Protein AF-0000000078525823 (afdb_homodimer)

InterPro domains:
  IPR001387 Cro/C1-type, helix-turn-helix domain [PF01381] (35-83)
  IPR001387 Cro/C1-type, helix-turn-helix domain [PS50943] (32-86)
  IPR001387 Cro/C1-type, helix-turn-helix domain [SM00530] (31-86)
  IPR001387 Cro/C1-type, helix-turn-helix domain [cd00093] (35-83)
  IPR010982 Lambda repressor-like, DNA-binding domain superfamily [G3DSA:1.10.260.40] (17-90)
  IPR010982 Lambda repressor-like, DNA-binding domain superfamily [SSF47413] (25-87)

Structure (mmCIF, N/CA/C/O backbone):
data_AF-0000000078525823-model_v1
#
loop_
_entity.id
_entity.type
_entity.pdbx_description
1 polymer 'HTH cro/C1-type domain-containing protein'
#
loop_
_atom_site.group_PDB
_atom_site.id
_atom_site.type_symbol
_atom_site.label_atom_id
_atom_site.label_alt_id
_atom_site.label_comp_id
_atom_site.label_asym_id
_atom_site.label_entity_id
_atom_site.label_seq_id
_atom_site.pdbx_PDB_ins_code
_atom_site.Cartn_x
_atom_site.Cartn_y
_atom_site.Cartn_z
_atom_site.occupancy
_atom_site.B_iso_or_equiv
_atom_site.auth_seq_id
_atom_site.auth_comp_id
_atom_site.auth_asym_id
_atom_site.auth_atom_id
_atom_site.pdbx_PDB_model_num
ATOM 1 N N . MET A 1 1 ? 19.234 -57.312 24.25 1 31.31 1 MET A N 1
ATOM 2 C CA . MET A 1 1 ? 19.375 -56.594 22.984 1 31.31 1 MET A CA 1
ATOM 3 C C . MET A 1 1 ? 18.594 -55.281 23.031 1 31.31 1 MET A C 1
ATOM 5 O O . MET A 1 1 ? 17.375 -55.281 23.094 1 31.31 1 MET A O 1
ATOM 9 N N . GLU A 1 2 ? 19.125 -54.344 23.734 1 37.31 2 GLU A N 1
ATOM 10 C CA . GLU A 1 2 ? 18.594 -53.062 24.188 1 37.31 2 GLU A CA 1
ATOM 11 C C . GLU A 1 2 ? 18.281 -52.156 23 1 37.31 2 GLU A C 1
ATOM 13 O O . GLU A 1 2 ? 19.156 -51.875 22.188 1 37.31 2 GLU A O 1
ATOM 18 N N . LYS A 1 3 ? 17.188 -52.594 22.359 1 41.34 3 LYS A N 1
ATOM 19 C CA . LYS A 1 3 ? 16.703 -51.75 21.281 1 41.34 3 LYS A CA 1
ATOM 20 C C . LYS A 1 3 ? 16.859 -50.25 21.625 1 41.34 3 LYS A C 1
ATOM 22 O O . LYS A 1 3 ? 16.469 -49.812 22.688 1 41.34 3 LYS A O 1
ATOM 27 N N . GLY A 1 4 ? 18.031 -49.781 21.328 1 39.19 4 GLY A N 1
ATOM 28 C CA . GLY A 1 4 ? 18.359 -48.375 21.469 1 39.19 4 GLY A CA 1
ATOM 29 C C . GLY A 1 4 ? 17.266 -47.438 20.984 1 39.19 4 GLY A C 1
ATOM 30 O O . GLY A 1 4 ? 16.547 -47.75 20.031 1 39.19 4 GLY A O 1
ATOM 31 N N . ASN A 1 5 ? 16.516 -46.906 21.938 1 46.38 5 ASN A N 1
ATOM 32 C CA . ASN A 1 5 ? 15.516 -45.844 21.828 1 46.38 5 ASN A CA 1
ATOM 33 C C . ASN A 1 5 ? 15.945 -44.781 20.828 1 46.38 5 ASN A C 1
ATOM 35 O O . ASN A 1 5 ? 16.953 -44.094 21.031 1 46.38 5 ASN A O 1
ATOM 39 N N . ILE A 1 6 ? 16.109 -45.25 19.547 1 41.06 6 ILE A N 1
ATOM 40 C CA . ILE A 1 6 ? 16.359 -44.188 18.578 1 41.06 6 ILE A CA 1
ATOM 41 C C . ILE A 1 6 ? 15.516 -42.969 18.922 1 41.06 6 ILE A C 1
ATOM 43 O O . ILE A 1 6 ? 14.297 -43.062 19.078 1 41.06 6 ILE A O 1
ATOM 47 N N . PRO A 1 7 ? 16.141 -42.031 19.672 1 43.88 7 PRO A N 1
ATOM 48 C CA . PRO A 1 7 ? 15.398 -40.812 19.938 1 43.88 7 PRO A CA 1
ATOM 49 C C . PRO A 1 7 ? 14.578 -40.344 18.734 1 43.88 7 PRO A C 1
ATOM 51 O O . PRO A 1 7 ? 14.984 -40.531 17.594 1 43.88 7 PRO A O 1
ATOM 54 N N . MET A 1 8 ? 13.227 -40.562 18.703 1 39.09 8 MET A N 1
ATOM 55 C CA . MET A 1 8 ? 12.273 -39.938 17.766 1 39.09 8 MET A CA 1
ATOM 56 C C . MET A 1 8 ? 12.758 -38.594 17.297 1 39.09 8 MET A C 1
ATOM 58 O O . MET A 1 8 ? 13.086 -37.719 18.094 1 39.09 8 MET A O 1
ATOM 62 N N . ALA A 1 9 ? 13.664 -38.594 16.328 1 39 9 ALA A N 1
ATOM 63 C CA . ALA A 1 9 ? 13.953 -37.344 15.609 1 39 9 ALA A CA 1
ATOM 64 C C . ALA A 1 9 ? 12.781 -36.375 15.688 1 39 9 ALA A C 1
ATOM 66 O O . ALA A 1 9 ? 11.648 -36.75 15.328 1 39 9 ALA A O 1
ATOM 67 N N . GLN A 1 10 ? 12.711 -35.688 16.719 1 39.31 10 GLN A N 1
ATOM 68 C CA . GLN A 1 10 ? 11.797 -34.562 16.906 1 39.31 10 GLN A CA 1
ATOM 69 C C . GLN A 1 10 ? 11.594 -33.781 15.609 1 39.31 10 GLN A C 1
ATOM 71 O O . GLN A 1 10 ? 12.547 -33.25 15.047 1 39.31 10 GLN A O 1
ATOM 76 N N . LYS A 1 11 ? 10.969 -34.438 14.57 1 38.94 11 LYS A N 1
ATOM 77 C CA . LYS A 1 11 ? 10.391 -33.625 13.523 1 38.94 11 LYS A CA 1
ATOM 78 C C . LYS A 1 11 ? 10.164 -32.188 14.023 1 38.94 11 LYS A C 1
ATOM 80 O O . LYS A 1 11 ? 9.25 -31.938 14.805 1 38.94 11 LYS A O 1
ATOM 85 N N . GLU A 1 12 ? 11.164 -31.578 14.484 1 38.72 12 GLU A N 1
ATOM 86 C CA . GLU A 1 12 ? 11.18 -30.156 14.781 1 38.72 12 GLU A CA 1
ATOM 87 C C . GLU A 1 12 ? 10.211 -29.391 13.875 1 38.72 12 GLU A C 1
ATOM 89 O O . GLU A 1 12 ? 10.211 -29.594 12.656 1 38.72 12 GLU A O 1
ATOM 94 N N . ASN A 1 13 ? 8.992 -29.375 14.281 1 40.03 13 ASN A N 1
ATOM 95 C CA . ASN A 1 13 ? 8.016 -28.391 13.844 1 40.03 13 ASN A CA 1
ATOM 96 C C . ASN A 1 13 ? 8.688 -27.188 13.188 1 40.03 13 ASN A C 1
ATOM 98 O O . ASN A 1 13 ? 9.109 -26.25 13.883 1 40.03 13 ASN A O 1
ATOM 102 N N . MET A 1 14 ? 9.844 -27.484 12.531 1 37.06 14 MET A N 1
ATOM 103 C CA . MET A 1 14 ? 10.227 -26.266 11.828 1 37.06 14 MET A CA 1
ATOM 104 C C . MET A 1 14 ? 9 -25.406 11.523 1 37.06 14 MET A C 1
ATOM 106 O O . MET A 1 14 ? 8.016 -25.891 10.977 1 37.06 14 MET A O 1
ATOM 110 N N . PRO A 1 15 ? 8.758 -24.578 12.406 1 38.38 15 PRO A N 1
ATOM 111 C CA . PRO A 1 15 ? 7.613 -23.766 11.992 1 38.38 15 PRO A CA 1
ATOM 112 C C . PRO A 1 15 ? 7.516 -23.625 10.477 1 38.38 15 PRO A C 1
ATOM 114 O O . PRO A 1 15 ? 8.531 -23.672 9.781 1 38.38 15 PRO A O 1
ATOM 117 N N . ALA A 1 16 ? 6.852 -24.484 9.766 1 40.25 16 ALA A N 1
ATOM 118 C CA . ALA A 1 16 ? 6.59 -23.984 8.414 1 40.25 16 ALA A CA 1
ATOM 119 C C . ALA A 1 16 ? 7.02 -22.5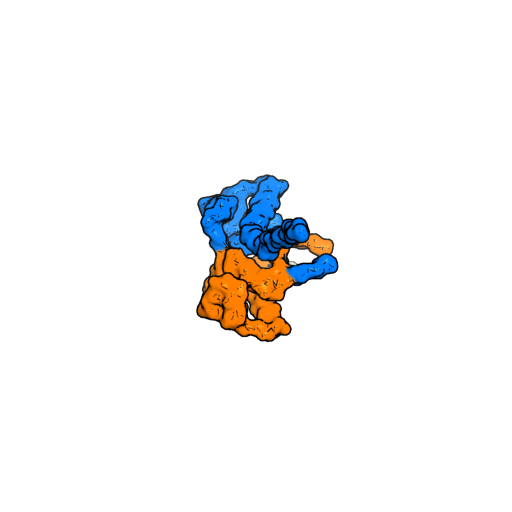31 8.273 1 40.25 16 ALA A C 1
ATOM 121 O O . ALA A 1 16 ? 7.113 -21.812 9.266 1 40.25 16 ALA A O 1
ATOM 122 N N . PRO A 1 17 ? 8.047 -22.219 7.535 1 38.38 17 PRO A N 1
ATOM 123 C CA . PRO A 1 17 ? 8.156 -20.75 7.539 1 38.38 17 PRO A CA 1
ATOM 124 C C . PRO A 1 17 ? 6.883 -20.078 8.039 1 38.38 17 PRO A C 1
ATOM 126 O O . PRO A 1 17 ? 5.809 -20.266 7.465 1 38.38 17 PRO A O 1
ATOM 129 N N . THR A 1 18 ? 6.5 -20.375 9.25 1 38.31 18 THR A N 1
ATOM 130 C CA . THR A 1 18 ? 5.402 -19.578 9.805 1 38.31 18 THR A CA 1
ATOM 131 C C . THR A 1 18 ? 5.238 -18.266 9.031 1 38.31 18 THR A C 1
ATOM 133 O O . THR A 1 18 ? 6.137 -17.422 9.023 1 38.31 18 THR A O 1
ATOM 136 N N . PHE A 1 19 ? 5.152 -18.406 7.883 1 38.31 19 PHE A N 1
ATOM 137 C CA . PHE A 1 19 ? 4.59 -17.156 7.383 1 38.31 19 PHE A CA 1
ATOM 138 C C . PHE A 1 19 ? 3.908 -16.375 8.5 1 38.31 19 PHE A C 1
ATOM 140 O O . PHE A 1 19 ? 2.777 -16.688 8.883 1 38.31 19 PHE A O 1
ATOM 147 N N . VAL A 1 20 ? 4.473 -16.609 9.727 1 40.84 20 VAL A N 1
ATOM 148 C CA . VAL A 1 20 ? 3.98 -15.68 10.742 1 40.84 20 VAL A CA 1
ATOM 149 C C . VAL A 1 20 ? 3.219 -14.539 10.07 1 40.84 20 VAL A C 1
ATOM 151 O O . VAL A 1 20 ? 3.74 -13.883 9.164 1 40.84 20 VAL A O 1
ATOM 154 N N . ALA A 1 21 ? 2.176 -14.875 9.836 1 46.72 21 ALA A N 1
ATOM 155 C CA . ALA A 1 21 ? 1.177 -13.891 9.422 1 46.72 21 ALA A CA 1
ATOM 156 C C . ALA A 1 21 ? 1.593 -12.484 9.836 1 46.72 21 ALA A C 1
ATOM 158 O O . ALA A 1 21 ? 1.238 -12.016 10.922 1 46.72 21 ALA A O 1
ATOM 159 N N . SER A 1 22 ? 2.896 -12.336 9.984 1 52.81 22 SER A N 1
ATOM 160 C CA . SER A 1 22 ? 3.346 -10.984 10.312 1 52.81 22 SER A CA 1
ATOM 161 C C . SER A 1 22 ? 2.604 -9.938 9.492 1 52.81 22 SER A C 1
ATOM 163 O O . SER A 1 22 ? 2.502 -10.055 8.266 1 52.81 22 SER A O 1
ATOM 165 N N . ASP A 1 23 ? 1.428 -9.688 10.062 1 70.5 23 ASP A N 1
ATOM 166 C CA . ASP A 1 23 ? 0.584 -8.648 9.5 1 70.5 23 ASP A CA 1
ATOM 167 C C . ASP A 1 23 ? 1.426 -7.477 8.992 1 70.5 23 ASP A C 1
ATOM 169 O O . ASP A 1 23 ? 1.609 -6.484 9.703 1 70.5 23 ASP A O 1
ATOM 173 N N . LYS A 1 24 ? 2.281 -7.914 8.039 1 80.25 24 LYS A N 1
ATOM 174 C CA . LYS A 1 24 ? 3.154 -6.891 7.469 1 80.25 24 LYS A CA 1
ATOM 175 C C . LYS A 1 24 ? 2.369 -5.633 7.113 1 80.25 24 LYS A C 1
ATOM 177 O O . LYS A 1 24 ? 2.885 -4.52 7.234 1 80.25 24 LYS A O 1
ATOM 182 N N . GLU A 1 25 ? 1.163 -5.957 6.797 1 87.81 25 GLU A N 1
ATOM 183 C CA . GLU A 1 25 ? 0.312 -4.797 6.547 1 87.81 25 GLU A CA 1
ATOM 184 C C . GLU A 1 25 ? 0.166 -3.938 7.801 1 87.81 25 GLU A C 1
ATOM 186 O O . GLU A 1 25 ? 0.172 -2.707 7.719 1 87.81 25 GLU A O 1
ATOM 191 N N . LYS A 1 26 ? 0.104 -4.617 8.875 1 89.88 26 LYS A N 1
ATOM 192 C CA . LYS A 1 26 ? -0.016 -3.9 10.141 1 89.88 26 LYS A CA 1
ATOM 193 C C . LYS A 1 26 ? 1.269 -3.143 10.469 1 89.88 26 LYS A C 1
ATOM 195 O O . LYS A 1 26 ? 1.227 -2.078 11.086 1 89.88 26 LYS A O 1
ATOM 200 N N . GLU A 1 27 ? 2.307 -3.715 10.07 1 92.38 27 GLU A N 1
ATOM 201 C CA . GLU A 1 27 ? 3.596 -3.066 10.281 1 92.38 27 GLU A CA 1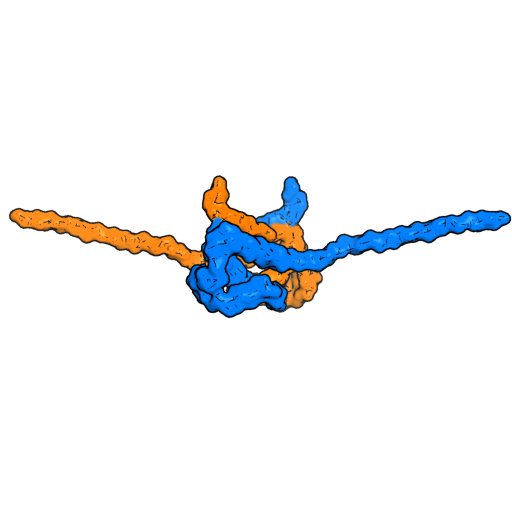
ATOM 202 C C . GLU A 1 27 ? 3.703 -1.774 9.484 1 92.38 27 GLU A C 1
ATOM 204 O O . GLU A 1 27 ? 4.273 -0.789 9.953 1 92.38 27 GLU A O 1
ATOM 209 N N . LEU A 1 28 ? 3.236 -1.827 8.305 1 93.62 28 LEU A N 1
ATOM 210 C CA . LEU A 1 28 ? 3.236 -0.635 7.469 1 93.62 28 LEU A CA 1
ATOM 211 C C . LEU A 1 28 ? 2.41 0.478 8.109 1 93.62 28 LEU A C 1
ATOM 213 O O . LEU A 1 28 ? 2.83 1.638 8.125 1 93.62 28 LEU A O 1
ATOM 217 N N . ILE A 1 29 ? 1.297 0.086 8.617 1 94.31 29 ILE A N 1
ATOM 218 C CA . ILE A 1 29 ? 0.421 1.043 9.289 1 94.31 29 ILE A CA 1
ATOM 219 C C . ILE A 1 29 ? 1.126 1.619 10.508 1 94.31 29 ILE A C 1
ATOM 221 O O . ILE A 1 29 ? 1.088 2.83 10.742 1 94.31 29 ILE A O 1
ATOM 225 N N . ASP A 1 30 ? 1.731 0.775 11.219 1 94.38 30 ASP A N 1
ATOM 226 C CA . ASP A 1 30 ? 2.467 1.205 12.406 1 94.38 30 ASP A CA 1
ATOM 227 C C . ASP A 1 30 ? 3.568 2.197 12.039 1 94.38 30 ASP A C 1
ATOM 229 O O . ASP A 1 30 ? 3.812 3.16 12.773 1 94.38 30 ASP A O 1
ATOM 233 N N . GLU A 1 31 ? 4.219 1.906 11.016 1 94.44 31 GLU A N 1
ATOM 234 C CA . GLU A 1 31 ? 5.281 2.797 10.555 1 94.44 31 GLU A CA 1
ATOM 235 C C . GLU A 1 31 ? 4.742 4.191 10.25 1 94.44 31 GLU A C 1
ATOM 237 O O . GLU A 1 31 ? 5.355 5.195 10.617 1 94.44 31 GLU A O 1
ATOM 242 N N . VAL A 1 32 ? 3.654 4.227 9.641 1 94.88 32 VAL A N 1
ATOM 243 C CA . VAL A 1 32 ? 3.029 5.5 9.289 1 94.88 32 VAL A CA 1
ATOM 244 C C . VAL A 1 32 ? 2.617 6.234 10.562 1 94.88 32 VAL A C 1
ATOM 246 O O . VAL A 1 32 ? 2.793 7.449 10.672 1 94.88 32 VAL A O 1
ATOM 249 N N . VAL A 1 33 ? 2.059 5.453 11.414 1 95 33 VAL A N 1
ATOM 250 C CA . VAL A 1 33 ? 1.658 6.023 12.695 1 95 33 VAL A CA 1
ATOM 251 C C . VAL A 1 33 ? 2.879 6.602 13.406 1 95 33 VAL A C 1
ATOM 253 O O . VAL A 1 33 ? 2.818 7.703 13.961 1 95 33 VAL A O 1
ATOM 256 N N . ASN A 1 34 ? 3.924 5.895 13.406 1 96.19 34 ASN A N 1
ATOM 257 C CA . ASN A 1 34 ? 5.164 6.355 14.031 1 96.19 34 ASN A CA 1
ATOM 258 C C . ASN A 1 34 ? 5.688 7.621 13.359 1 96.19 34 ASN A C 1
ATOM 260 O O . ASN A 1 34 ? 6.121 8.555 14.039 1 96.19 34 ASN A O 1
ATOM 264 N N . LEU A 1 35 ? 5.66 7.613 12.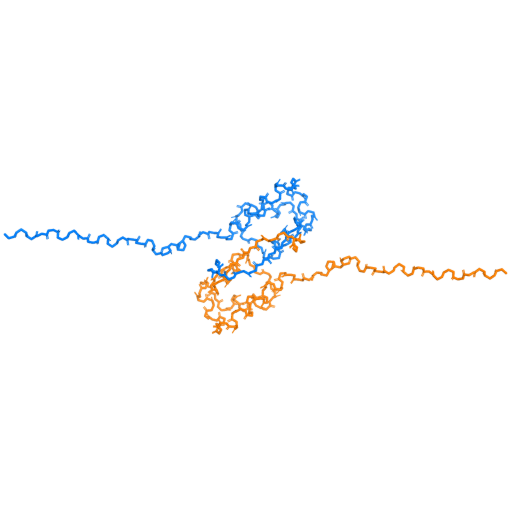109 1 95.38 35 LEU A N 1
ATOM 265 C CA . LEU A 1 35 ? 6.09 8.789 11.352 1 95.38 35 LEU A CA 1
ATOM 266 C C . LEU A 1 35 ? 5.234 10 11.703 1 95.38 35 LEU A C 1
ATOM 268 O O . LEU A 1 35 ? 5.754 11.109 11.859 1 95.38 35 LEU A O 1
ATOM 272 N N . ARG A 1 36 ? 3.932 9.734 11.695 1 95.88 36 ARG A N 1
ATOM 273 C CA . ARG A 1 36 ? 3.012 10.805 12.078 1 95.88 36 ARG A CA 1
ATOM 274 C C . ARG A 1 36 ? 3.373 11.367 13.445 1 95.88 36 ARG A C 1
ATOM 276 O O . ARG A 1 36 ? 3.439 12.586 13.625 1 95.88 36 ARG A O 1
ATOM 283 N N . LYS A 1 37 ? 3.609 10.492 14.438 1 96.19 37 LYS A N 1
ATOM 284 C CA . LYS A 1 37 ? 3.953 10.891 15.805 1 96.19 37 LYS A CA 1
ATOM 285 C C . LYS A 1 37 ? 5.305 11.594 15.844 1 96.19 37 LYS A C 1
ATOM 287 O O . LYS A 1 37 ? 5.477 12.578 16.562 1 96.19 37 LYS A O 1
ATOM 292 N N . GLU A 1 38 ? 6.227 11.109 15.086 1 95.25 38 GLU A N 1
ATOM 293 C CA . GLU A 1 38 ? 7.57 11.672 15.023 1 95.25 38 GLU A CA 1
ATOM 294 C C . GLU A 1 38 ? 7.543 13.102 14.484 1 95.25 38 GLU A C 1
ATOM 296 O O . GLU A 1 38 ? 8.375 13.93 14.867 1 95.25 38 GLU A O 1
ATOM 301 N N . GLN A 1 39 ? 6.656 13.398 13.633 1 94.75 39 GLN A N 1
ATOM 302 C CA . GLN A 1 39 ? 6.52 14.719 13.039 1 94.75 39 GLN A CA 1
ATOM 303 C C . GLN A 1 39 ? 5.582 15.602 13.852 1 94.75 39 GLN A C 1
ATOM 305 O O . GLN A 1 39 ? 5.254 16.719 13.445 1 94.75 39 GLN A O 1
ATOM 310 N N . ASN A 1 40 ? 5.004 15.078 14.906 1 95.69 40 ASN A N 1
ATOM 311 C CA . ASN A 1 40 ? 4.098 15.789 15.805 1 95.69 40 ASN A CA 1
ATOM 312 C C . ASN A 1 40 ? 2.789 16.141 15.102 1 95.69 40 ASN A C 1
ATOM 314 O O . ASN A 1 40 ? 2.262 17.25 15.289 1 95.69 40 ASN A O 1
ATOM 318 N N . ILE A 1 41 ? 2.404 15.25 14.289 1 95.25 41 ILE A N 1
ATOM 319 C CA . ILE A 1 41 ? 1.155 15.43 13.555 1 95.25 41 ILE A CA 1
ATOM 320 C C . ILE A 1 41 ? 0.024 14.695 14.273 1 95.25 41 ILE A C 1
ATOM 322 O O . ILE A 1 41 ? 0.165 13.523 14.633 1 95.25 41 ILE A O 1
ATOM 326 N N . SER A 1 42 ? -1.052 15.422 14.484 1 96.56 42 SER A N 1
ATOM 327 C CA . SER A 1 42 ? -2.213 14.789 15.102 1 96.56 42 SER A CA 1
ATOM 328 C C . SER A 1 42 ? -3.051 14.047 14.07 1 96.56 42 SER A C 1
ATOM 330 O O . SER A 1 42 ? -2.865 14.227 12.859 1 96.56 42 SER A O 1
ATOM 332 N N . GLN A 1 43 ? -3.846 13.164 14.547 1 96.25 43 GLN A N 1
ATOM 333 C CA . GLN A 1 43 ? -4.758 12.469 13.648 1 96.25 43 GLN A CA 1
ATOM 334 C C . GLN A 1 43 ? -5.66 13.445 12.906 1 96.25 43 GLN A C 1
ATOM 336 O O . GLN A 1 43 ? -5.953 13.25 11.727 1 96.25 43 GLN A O 1
ATOM 341 N N . ASN A 1 44 ? -6.047 14.469 13.617 1 96.31 44 ASN A N 1
ATOM 342 C CA . ASN A 1 44 ? -6.883 15.508 13.016 1 96.31 44 ASN A CA 1
ATOM 343 C C . ASN A 1 44 ? -6.148 16.234 11.891 1 96.31 44 ASN A C 1
ATOM 345 O O . ASN A 1 44 ? -6.711 16.453 10.82 1 96.31 44 ASN A O 1
ATOM 349 N N . HIS A 1 45 ? -4.957 16.531 12.234 1 96.62 45 HIS A N 1
ATOM 350 C CA . HIS A 1 45 ? -4.137 17.219 11.242 1 96.62 45 HIS A CA 1
ATOM 351 C C . HIS A 1 45 ? -3.887 16.328 10.031 1 96.62 45 HIS A C 1
ATOM 353 O O . HIS A 1 45 ? -3.975 16.781 8.891 1 96.62 45 HIS A O 1
ATOM 359 N N . LEU A 1 46 ? -3.555 15.172 10.273 1 95.75 46 LEU A N 1
ATOM 360 C CA . LEU A 1 46 ? -3.354 14.219 9.18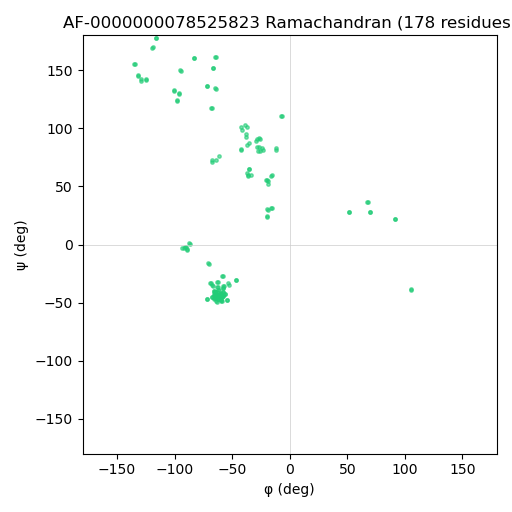8 1 95.75 46 LEU A CA 1
ATOM 361 C C . LEU A 1 46 ? -4.617 14.078 8.344 1 95.75 46 LEU A C 1
ATOM 363 O O . LEU A 1 46 ? -4.547 14.016 7.113 1 95.75 46 LEU A O 1
ATOM 367 N N . ALA A 1 47 ? -5.738 13.977 8.945 1 95.81 47 ALA A N 1
ATOM 368 C CA . ALA A 1 47 ? -7.023 13.867 8.266 1 95.81 47 ALA A CA 1
ATOM 369 C C . ALA A 1 47 ? -7.238 15.047 7.316 1 95.81 47 ALA A C 1
ATOM 371 O O . ALA A 1 47 ? -7.676 14.867 6.18 1 95.81 47 ALA A O 1
ATOM 372 N N . LYS A 1 48 ? -6.895 16.172 7.785 1 94.88 48 LYS A N 1
ATOM 373 C CA . LYS A 1 48 ? -7.023 17.375 6.98 1 94.88 48 LYS A CA 1
ATOM 374 C C . LYS A 1 48 ? -6.09 17.328 5.77 1 94.88 48 LYS A C 1
ATOM 376 O O . LYS A 1 48 ? -6.488 17.703 4.66 1 94.88 48 LYS A O 1
ATOM 381 N N . LEU A 1 49 ? -4.941 16.844 6.062 1 92.06 49 LEU A N 1
ATOM 382 C CA . LEU A 1 49 ? -3.938 16.766 5.004 1 92.06 49 LEU A CA 1
ATOM 383 C C . LEU A 1 49 ? -4.355 15.766 3.928 1 92.06 49 LEU A C 1
ATOM 385 O O . LEU A 1 49 ? -4.039 15.945 2.75 1 92.06 49 LEU A O 1
ATOM 389 N N . THR A 1 50 ? -4.977 14.727 4.336 1 92.44 50 THR A N 1
ATOM 390 C CA . THR A 1 50 ? -5.363 13.664 3.418 1 92.44 50 THR A CA 1
ATOM 391 C C . THR A 1 50 ? -6.773 13.891 2.883 1 92.44 50 THR A C 1
ATOM 393 O O . THR A 1 50 ? -7.254 13.133 2.041 1 92.44 50 THR A O 1
ATOM 396 N N . GLY A 1 51 ? -7.43 14.867 3.303 1 93.12 51 GLY A N 1
ATOM 397 C CA . GLY A 1 51 ? -8.805 15.117 2.898 1 93.12 51 GLY A CA 1
ATOM 398 C C . GLY A 1 51 ? -9.789 14.109 3.453 1 93.12 51 GLY A C 1
ATOM 399 O O . GLY A 1 51 ? -10.742 13.727 2.775 1 93.12 51 GLY A O 1
ATOM 400 N N . ASN A 1 52 ? -9.453 13.555 4.582 1 93.38 52 ASN A N 1
ATOM 401 C CA . ASN A 1 52 ? -10.297 12.578 5.27 1 93.38 52 ASN A CA 1
ATOM 402 C C . ASN A 1 52 ? -10.758 13.102 6.625 1 93.38 52 ASN A C 1
ATOM 404 O O . ASN A 1 52 ? -10.469 14.234 6.996 1 93.38 52 ASN A O 1
ATOM 408 N N . LYS A 1 53 ? -11.555 12.273 7.238 1 95.19 53 LYS A N 1
ATOM 409 C CA . LYS A 1 53 ? -11.992 12.602 8.594 1 95.19 53 LYS A CA 1
ATOM 410 C C . LYS A 1 53 ? -11.094 11.953 9.641 1 95.19 53 LYS A C 1
ATOM 412 O O . LYS A 1 53 ? -10.523 10.891 9.398 1 95.19 53 LYS A O 1
ATOM 417 N N . GLN A 1 54 ? -10.992 12.641 10.75 1 95.38 54 GLN A N 1
ATOM 418 C CA . GLN A 1 54 ? -10.188 12.117 11.852 1 95.38 54 GLN A CA 1
ATOM 419 C C . GLN A 1 54 ? -10.617 10.703 12.227 1 95.38 54 GLN A C 1
ATOM 421 O O . GLN A 1 54 ? -9.773 9.859 12.547 1 95.38 54 GLN A O 1
ATOM 426 N N . GLN A 1 55 ? -11.852 10.5 12.07 1 94.56 55 GLN A N 1
ATOM 427 C CA . GLN A 1 55 ? -12.391 9.188 12.398 1 94.56 55 GLN A CA 1
ATOM 428 C C . GLN A 1 55 ? -11.82 8.109 11.477 1 94.56 55 GLN A C 1
ATOM 430 O O . GLN A 1 55 ? -11.562 6.992 11.914 1 94.56 55 GLN A O 1
ATOM 435 N N . ALA A 1 56 ? -11.719 8.438 10.281 1 93.56 56 ALA A N 1
ATOM 436 C CA . ALA A 1 56 ? -11.172 7.504 9.297 1 93.56 56 ALA A CA 1
ATOM 437 C C . ALA A 1 56 ? -9.719 7.168 9.617 1 93.56 56 ALA A C 1
ATOM 439 O O . ALA A 1 56 ? -9.32 6 9.578 1 93.56 56 ALA A O 1
ATOM 440 N N . ILE A 1 57 ? -8.992 8.203 9.938 1 94.88 57 ILE A N 1
ATOM 441 C CA . ILE A 1 57 ? -7.582 8.039 10.281 1 94.88 57 ILE A CA 1
ATOM 442 C C . ILE A 1 57 ? -7.453 7.195 11.547 1 94.88 57 ILE A C 1
ATOM 444 O O . ILE A 1 57 ? -6.633 6.273 11.602 1 94.88 57 ILE A O 1
ATOM 448 N N . SER A 1 58 ? -8.266 7.48 12.461 1 94.88 58 SER A N 1
ATOM 449 C CA . SER A 1 58 ? -8.25 6.754 13.727 1 94.88 58 SER A CA 1
ATOM 450 C C . SER A 1 58 ? -8.531 5.27 13.508 1 94.88 58 SER A C 1
ATOM 452 O O . SER A 1 58 ? -7.863 4.414 14.094 1 94.88 58 SER A O 1
ATOM 454 N N . ARG A 1 59 ? -9.461 4.996 12.711 1 93 59 ARG A N 1
ATOM 455 C CA . ARG A 1 59 ? -9.82 3.615 12.406 1 93 59 ARG A CA 1
ATOM 456 C C . ARG A 1 59 ? -8.664 2.875 11.758 1 93 59 ARG A C 1
ATOM 458 O O . ARG A 1 59 ? -8.414 1.708 12.062 1 93 59 ARG A O 1
ATOM 465 N N . ILE A 1 60 ? -8.023 3.508 10.969 1 92.56 60 ILE A N 1
ATOM 466 C CA . ILE A 1 60 ? -6.895 2.93 10.25 1 92.56 60 ILE A CA 1
ATOM 467 C C . ILE A 1 60 ? -5.758 2.641 11.227 1 92.56 60 ILE A C 1
ATOM 469 O O . ILE A 1 60 ? -5.164 1.56 11.203 1 92.56 60 ILE A O 1
ATOM 473 N N . GLU A 1 61 ? -5.523 3.586 12.055 1 92.69 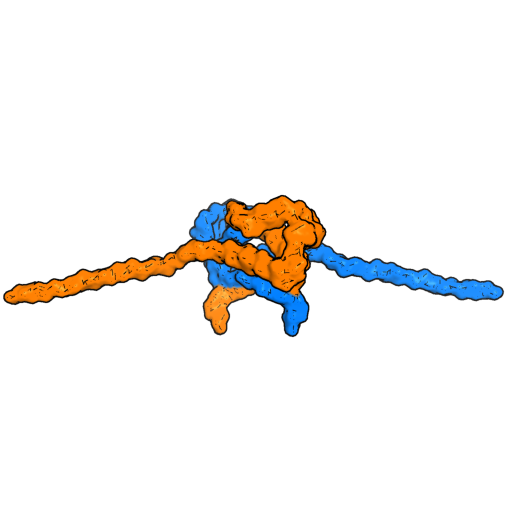61 GLU A N 1
ATOM 474 C CA . GLU A 1 61 ? -4.398 3.479 12.977 1 92.69 61 GLU A CA 1
ATOM 475 C C . GLU A 1 61 ? -4.664 2.422 14.047 1 92.69 61 GLU A C 1
ATOM 477 O O . GLU A 1 61 ? -3.732 1.945 14.703 1 92.69 61 GLU A O 1
ATOM 482 N N . LYS A 1 62 ? -5.918 2.055 14.156 1 90.56 62 LYS A N 1
ATOM 483 C CA . LYS A 1 62 ? -6.285 0.998 15.094 1 90.56 62 LYS A CA 1
ATOM 484 C C . LYS A 1 62 ? -6.152 -0.379 14.453 1 90.56 62 LYS A C 1
ATOM 486 O O . LYS A 1 62 ? -6.281 -1.401 15.133 1 90.56 62 LYS A O 1
ATOM 491 N N . LYS A 1 63 ? -5.785 -0.44 13.328 1 85.25 63 LYS A N 1
ATOM 492 C CA . LYS A 1 63 ? -5.562 -1.678 12.586 1 85.25 63 LYS A CA 1
ATOM 493 C C . LYS A 1 63 ? -6.777 -2.598 12.672 1 85.25 63 LYS A C 1
ATOM 495 O O . LYS A 1 63 ? -6.633 -3.82 12.734 1 85.25 63 LYS A O 1
ATOM 500 N N . GLU A 1 64 ? -7.938 -1.947 12.836 1 80.88 64 GLU A N 1
ATOM 501 C CA . GLU A 1 64 ? -9.18 -2.715 12.883 1 80.88 64 GLU A CA 1
ATOM 502 C C . GLU A 1 64 ? -9.539 -3.268 11.508 1 80.88 64 GLU A C 1
ATOM 504 O O . GLU A 1 64 ? -9.969 -4.414 11.391 1 80.88 64 GLU A O 1
ATOM 509 N N . ASN A 1 65 ? -9.461 -2.477 10.586 1 84.62 65 ASN A N 1
ATOM 510 C CA . ASN A 1 65 ? -9.695 -2.85 9.195 1 84.62 65 ASN A CA 1
ATOM 511 C C . ASN A 1 65 ? -8.562 -2.383 8.289 1 84.62 65 ASN A C 1
ATOM 513 O O . ASN A 1 65 ? -7.93 -1.36 8.555 1 84.62 65 ASN A O 1
ATOM 517 N N . SER A 1 66 ? -8.25 -3.174 7.375 1 90.12 66 SER A N 1
ATOM 518 C CA . SER A 1 66 ? -7.227 -2.76 6.422 1 90.12 66 SER A CA 1
ATOM 519 C C . SER A 1 66 ? -7.723 -1.616 5.543 1 90.12 66 SER A C 1
ATOM 521 O O . SER A 1 66 ? -8.75 -1.738 4.879 1 90.12 66 SER A O 1
ATOM 523 N N . PRO A 1 67 ? -7.039 -0.538 5.68 1 93.44 67 PRO A N 1
ATOM 524 C CA . PRO A 1 67 ? -7.445 0.594 4.844 1 93.44 67 PRO A CA 1
ATOM 525 C C . PRO A 1 67 ? -7.254 0.322 3.352 1 93.44 67 PRO A C 1
ATOM 527 O O . PRO A 1 67 ? -6.578 -0.639 2.977 1 93.44 67 PRO A O 1
ATOM 530 N N . SER A 1 68 ? -7.984 1.174 2.574 1 93.06 68 SER A N 1
ATOM 531 C CA . SER A 1 68 ? -7.73 1.105 1.138 1 93.06 68 SER A CA 1
ATOM 532 C C . SER A 1 68 ? -6.324 1.588 0.798 1 93.06 68 SER A C 1
ATOM 534 O O . SER A 1 68 ? -5.738 2.381 1.539 1 93.06 68 SER A O 1
ATOM 536 N N . LEU A 1 69 ? -5.816 1.092 -0.239 1 94.12 69 LEU A N 1
ATOM 537 C CA . LEU A 1 69 ? -4.504 1.532 -0.704 1 94.12 69 LEU A CA 1
ATOM 538 C C . LEU A 1 69 ? -4.492 3.037 -0.954 1 94.12 69 LEU A C 1
ATOM 540 O O . LEU A 1 69 ? -3.512 3.715 -0.643 1 94.12 69 LEU A O 1
ATOM 544 N N . LYS A 1 70 ? -5.551 3.549 -1.409 1 92.81 70 LYS A N 1
ATOM 545 C CA . LYS A 1 70 ? -5.684 4.977 -1.684 1 92.81 70 LYS A CA 1
ATOM 546 C C . LYS A 1 70 ? -5.566 5.797 -0.402 1 92.81 70 LYS A C 1
ATOM 548 O O . LYS A 1 70 ? -4.801 6.758 -0.342 1 92.81 70 LYS A O 1
ATOM 553 N N . LEU A 1 71 ? -6.266 5.387 0.512 1 92.19 71 LEU A N 1
ATOM 554 C CA . LEU A 1 71 ? -6.262 6.09 1.791 1 92.19 71 LEU A CA 1
ATOM 555 C C . LEU A 1 71 ? -4.895 5.98 2.465 1 92.19 71 LEU A C 1
ATOM 557 O O . LEU A 1 71 ? -4.359 6.977 2.955 1 92.19 71 LEU A O 1
ATOM 561 N N . PHE A 1 72 ? -4.418 4.82 2.457 1 93.44 72 PHE A N 1
ATOM 562 C CA . PHE A 1 72 ? -3.113 4.586 3.062 1 93.44 72 PHE A CA 1
ATOM 563 C C . PHE A 1 72 ? -2.039 5.418 2.373 1 93.44 72 PHE A C 1
ATOM 565 O O . PHE A 1 72 ? -1.23 6.07 3.037 1 93.44 72 PHE A O 1
ATOM 572 N N . TYR A 1 73 ? -2.039 5.363 1.11 1 93.69 73 TYR A N 1
ATOM 573 C CA . TYR A 1 73 ? -1.062 6.141 0.354 1 93.69 73 TYR A CA 1
ATOM 574 C C . TYR A 1 73 ? -1.186 7.625 0.669 1 93.69 73 TYR A C 1
ATOM 576 O O . TYR A 1 73 ? -0.177 8.328 0.795 1 93.69 73 TYR A O 1
ATOM 584 N N . SER A 1 74 ? -2.369 8.07 0.728 1 93.38 74 SER A N 1
ATOM 585 C CA . SER A 1 74 ? -2.6 9.477 1.045 1 93.38 74 SER A CA 1
ATOM 586 C C . SER A 1 74 ? -1.987 9.844 2.393 1 93.38 74 SER A C 1
ATOM 588 O O . SER A 1 74 ? -1.41 10.922 2.543 1 93.38 74 SER A O 1
ATOM 590 N N . MET A 1 75 ? -2.133 8.977 3.326 1 94.5 75 MET A N 1
ATOM 591 C CA . MET A 1 75 ? -1.561 9.195 4.652 1 94.5 75 MET A CA 1
ATOM 592 C C . MET A 1 75 ? -0.039 9.281 4.578 1 94.5 75 MET A C 1
ATOM 594 O O . MET A 1 75 ? 0.564 10.188 5.156 1 94.5 75 MET A O 1
ATOM 598 N N . VAL A 1 76 ? 0.521 8.375 3.885 1 95.19 76 VAL A N 1
ATOM 599 C CA . VAL A 1 76 ? 1.972 8.312 3.742 1 95.19 76 VAL A CA 1
ATOM 600 C C . VAL A 1 76 ? 2.48 9.57 3.049 1 95.19 76 VAL A C 1
ATOM 602 O O . VAL A 1 76 ? 3.449 10.188 3.5 1 95.19 76 VAL A O 1
ATOM 605 N N . ASN A 1 77 ? 1.785 9.891 2.029 1 93.75 77 ASN A N 1
ATOM 606 C CA . ASN A 1 77 ? 2.16 11.07 1.252 1 93.75 77 ASN A CA 1
ATOM 607 C C . ASN A 1 77 ? 2.037 12.352 2.076 1 93.75 77 ASN A C 1
ATOM 609 O O . ASN A 1 77 ? 2.885 13.242 1.979 1 93.75 77 ASN A O 1
ATOM 613 N N . ALA A 1 78 ? 0.987 12.406 2.781 1 93.56 78 ALA A N 1
ATOM 614 C CA . ALA A 1 78 ? 0.735 13.578 3.617 1 93.56 78 ALA A CA 1
ATOM 615 C C . ALA A 1 78 ? 1.867 13.789 4.621 1 93.56 78 ALA A C 1
ATOM 617 O O . ALA A 1 78 ? 2.131 14.922 5.035 1 93.56 78 ALA A O 1
ATOM 618 N N . LEU A 1 79 ? 2.518 12.75 4.98 1 95 79 LEU A N 1
ATOM 619 C CA . LEU A 1 79 ? 3.6 12.812 5.961 1 95 79 LEU A CA 1
ATOM 620 C C . LEU A 1 79 ? 4.934 13.086 5.273 1 95 79 LEU A C 1
ATOM 622 O O . LEU A 1 79 ? 5.973 13.164 5.938 1 95 79 LEU A O 1
ATOM 626 N N . GLY A 1 80 ? 4.965 13.133 3.959 1 94.06 80 GLY A N 1
ATOM 627 C CA . GLY A 1 80 ? 6.176 13.422 3.209 1 94.06 80 GLY A CA 1
ATOM 628 C C . GLY A 1 80 ? 6.949 12.172 2.822 1 94.06 80 GLY A C 1
ATOM 629 O O . GLY A 1 80 ? 8.164 12.227 2.617 1 94.06 80 GLY A O 1
ATOM 630 N N . TYR A 1 81 ? 6.293 11.117 2.797 1 95.06 81 TYR A N 1
ATOM 631 C CA . TYR A 1 81 ? 6.91 9.844 2.432 1 95.06 81 TYR A CA 1
ATOM 632 C C . TYR A 1 81 ? 6.25 9.25 1.193 1 95.06 81 TYR A C 1
ATOM 634 O O . TYR A 1 81 ? 5.242 9.773 0.709 1 95.06 81 TYR A O 1
ATOM 642 N N . ASP A 1 82 ? 6.918 8.203 0.704 1 94.44 82 ASP A N 1
ATOM 643 C CA . ASP A 1 82 ? 6.434 7.504 -0.482 1 94.44 82 ASP A CA 1
ATOM 644 C C . ASP A 1 82 ? 6.492 5.992 -0.287 1 94.44 82 ASP A C 1
ATOM 646 O O . ASP A 1 82 ? 7.184 5.5 0.61 1 94.44 82 ASP A O 1
ATOM 650 N N . ILE A 1 83 ? 5.656 5.316 -1.028 1 94.62 83 ILE A N 1
ATOM 651 C CA . ILE A 1 83 ? 5.621 3.859 -0.978 1 94.62 83 ILE A CA 1
ATOM 652 C C . ILE A 1 83 ? 6.371 3.283 -2.176 1 94.62 83 ILE A C 1
ATOM 654 O O . ILE A 1 83 ? 6.141 3.691 -3.316 1 94.62 83 ILE A O 1
ATOM 658 N N . LYS A 1 84 ? 7.238 2.316 -1.88 1 94.25 84 LYS A N 1
ATOM 659 C CA . LYS A 1 84 ? 8 1.668 -2.941 1 94.25 84 LYS A CA 1
ATOM 660 C C . LYS A 1 84 ? 7.941 0.149 -2.812 1 94.25 84 LYS A C 1
ATOM 662 O O . LYS A 1 84 ? 7.848 -0.383 -1.704 1 94.25 84 LYS A O 1
ATOM 667 N N . ILE A 1 85 ? 7.949 -0.424 -3.982 1 94.94 85 ILE A N 1
ATOM 668 C CA . ILE A 1 85 ? 7.98 -1.882 -4.035 1 94.94 85 ILE A CA 1
ATOM 669 C C . ILE A 1 85 ? 9.414 -2.359 -4.258 1 94.94 85 ILE A C 1
ATOM 671 O O . ILE A 1 85 ? 10.07 -1.949 -5.219 1 94.94 85 ILE A O 1
ATOM 675 N N . VAL A 1 86 ? 9.844 -3.23 -3.283 1 93.75 86 VAL A N 1
ATOM 676 C CA . VAL A 1 86 ? 11.227 -3.695 -3.355 1 93.75 86 VAL A CA 1
ATOM 677 C C . VAL A 1 86 ? 11.258 -5.223 -3.375 1 93.75 86 VAL A C 1
ATOM 679 O O . VAL A 1 86 ? 10.406 -5.875 -2.762 1 93.75 86 VAL A O 1
ATOM 682 N N . LYS A 1 87 ? 12.188 -5.773 -4.172 1 92.25 87 LYS A N 1
ATOM 683 C CA . LYS A 1 87 ? 12.312 -7.227 -4.254 1 92.25 87 LYS A CA 1
ATOM 684 C C . LYS A 1 87 ? 12.742 -7.816 -2.912 1 92.25 87 LYS A C 1
ATOM 686 O O . LYS A 1 87 ? 13.633 -7.277 -2.246 1 92.25 87 LYS A O 1
ATOM 691 N N . GLN A 1 88 ? 12.023 -8.883 -2.613 1 86.31 88 GLN A N 1
ATOM 692 C CA . GLN A 1 88 ? 12.398 -9.586 -1.388 1 86.31 88 GLN A CA 1
ATOM 693 C C . GLN A 1 88 ? 13.711 -10.328 -1.562 1 86.31 88 GLN A C 1
ATOM 695 O O . GLN A 1 88 ? 13.961 -10.93 -2.613 1 86.31 88 GLN A O 1
ATOM 700 N N . GLY A 1 89 ? 14.531 -10.258 -0.634 1 75.38 89 GLY A N 1
ATOM 701 C CA . GLY A 1 89 ? 15.773 -11.008 -0.719 1 75.38 89 GLY A CA 1
ATOM 702 C C . GLY A 1 89 ? 16.969 -10.133 -1.037 1 75.38 89 GLY A C 1
ATOM 703 O O . GLY A 1 89 ? 18.109 -10.578 -0.948 1 75.38 89 GLY A O 1
ATOM 704 N N . THR A 1 90 ? 16.75 -9.094 -1.983 1 54.81 90 THR A N 1
ATOM 705 C CA . THR A 1 90 ? 18 -8.422 -2.314 1 54.81 90 THR A CA 1
ATOM 706 C C . THR A 1 90 ? 18.531 -7.652 -1.112 1 54.81 90 THR A C 1
ATOM 708 O O . THR A 1 90 ? 17.906 -6.691 -0.659 1 54.81 90 THR A O 1
ATOM 711 N N . LEU A 1 91 ? 18.984 -8.25 -0.165 1 41.94 91 LEU A N 1
ATOM 712 C CA . LEU A 1 91 ? 20.047 -7.605 0.6 1 41.94 91 LEU A CA 1
ATOM 713 C C . LEU A 1 91 ? 21.141 -7.066 -0.325 1 41.94 91 LEU A C 1
ATOM 715 O O . LEU A 1 91 ? 21.438 -7.672 -1.359 1 41.94 91 LEU A O 1
ATOM 719 N N . MET B 1 1 ? 3.447 59.5 -24.547 1 31.33 1 MET B N 1
ATOM 720 C CA . MET B 1 1 ? 3.855 58.812 -23.312 1 31.33 1 MET B CA 1
ATOM 721 C C . MET B 1 1 ? 3.271 57.406 -23.25 1 31.33 1 MET B C 1
ATOM 723 O O . MET B 1 1 ? 2.074 57.219 -23.016 1 31.33 1 MET B O 1
ATOM 727 N N . GLU B 1 2 ? 3.652 56.594 -24.156 1 37.69 2 GLU B N 1
ATOM 728 C CA . GLU B 1 2 ? 3.152 55.281 -24.531 1 37.69 2 GLU B CA 1
ATOM 729 C C . GLU B 1 2 ? 3.283 54.281 -23.375 1 37.69 2 GLU B C 1
ATOM 731 O O . GLU B 1 2 ? 4.375 54.094 -22.844 1 37.69 2 GLU B O 1
ATOM 736 N N . LYS B 1 3 ? 2.316 54.531 -22.469 1 40.91 3 LYS B N 1
ATOM 737 C CA . LYS B 1 3 ? 2.219 53.562 -21.375 1 40.91 3 LYS B CA 1
ATOM 738 C C . LYS B 1 3 ? 2.541 52.156 -21.859 1 40.91 3 LYS B C 1
ATOM 740 O O . LYS B 1 3 ? 1.983 51.688 -22.844 1 40.91 3 LYS B O 1
ATOM 745 N N . GLY B 1 4 ? 3.812 51.875 -21.812 1 39.06 4 GLY B N 1
ATOM 746 C CA . GLY B 1 4 ? 4.34 50.531 -22.109 1 39.06 4 GLY B CA 1
ATOM 747 C C . GLY B 1 4 ? 3.502 49.406 -21.516 1 39.06 4 GLY B C 1
ATOM 748 O O . GLY B 1 4 ? 2.965 49.562 -20.406 1 39.06 4 GLY B O 1
ATOM 749 N N . ASN B 1 5 ? 2.668 48.844 -22.359 1 46.81 5 ASN B N 1
ATOM 750 C CA . ASN B 1 5 ? 1.904 47.594 -22.141 1 46.81 5 ASN B CA 1
ATOM 751 C C . ASN B 1 5 ? 2.68 46.594 -21.297 1 46.81 5 ASN B C 1
ATOM 753 O O . ASN B 1 5 ? 3.738 46.125 -21.703 1 46.81 5 ASN B O 1
ATOM 757 N N . ILE B 1 6 ? 3.004 47.094 -20.031 1 41.75 6 ILE B N 1
ATOM 758 C CA . ILE B 1 6 ? 3.592 46.062 -19.172 1 41.75 6 ILE B CA 1
ATOM 759 C C . ILE B 1 6 ? 2.9 44.719 -19.406 1 41.75 6 ILE B C 1
ATOM 761 O O . ILE B 1 6 ? 1.674 44.625 -19.328 1 41.75 6 ILE B O 1
ATOM 765 N N . PRO B 1 7 ? 3.5 43.9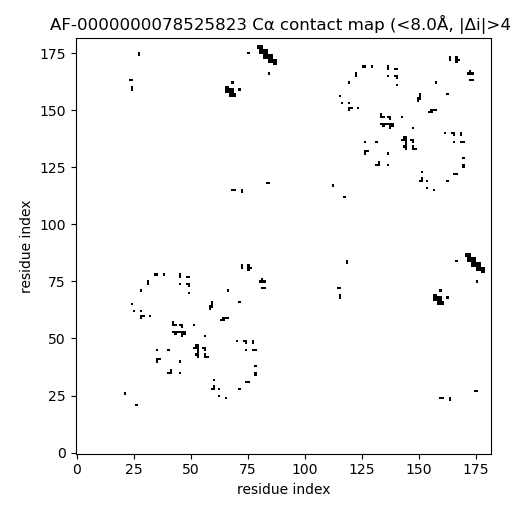38 -20.344 1 44.16 7 PRO B N 1
ATOM 766 C CA . PRO B 1 7 ? 2.93 42.625 -20.531 1 44.16 7 PRO B CA 1
ATOM 767 C C . PRO B 1 7 ? 2.447 42 -19.219 1 44.16 7 PRO B C 1
ATOM 769 O O . PRO B 1 7 ? 3.021 42.25 -18.156 1 44.16 7 PRO B O 1
ATOM 772 N N . MET B 1 8 ? 1.114 42.031 -18.922 1 39.75 8 MET B N 1
ATOM 773 C CA . MET B 1 8 ? 0.478 41.25 -17.844 1 39.75 8 MET B CA 1
ATOM 774 C C . MET B 1 8 ? 1.274 40 -17.531 1 39.75 8 MET B C 1
ATOM 776 O O . MET B 1 8 ? 1.585 39.219 -18.438 1 39.75 8 MET B O 1
ATOM 780 N N . ALA B 1 9 ? 2.332 40.125 -16.75 1 39.09 9 ALA B N 1
ATOM 781 C CA . ALA B 1 9 ? 2.969 38.969 -16.156 1 39.09 9 ALA B CA 1
ATOM 782 C C . ALA B 1 9 ? 1.987 37.781 -16.062 1 39.09 9 ALA B C 1
ATOM 784 O O . ALA B 1 9 ? 0.909 37.938 -15.477 1 39.09 9 ALA B O 1
ATOM 785 N N . GLN B 1 10 ? 1.83 37.094 -17.109 1 40.28 10 GLN B N 1
ATOM 786 C CA . GLN B 1 10 ? 1.115 35.844 -17.172 1 40.28 10 GLN B CA 1
ATOM 787 C C . GLN B 1 10 ? 1.315 35.031 -15.891 1 40.28 10 GLN B C 1
ATOM 789 O O . GLN B 1 10 ? 2.443 34.656 -15.547 1 40.28 10 GLN B O 1
ATOM 794 N N . LYS B 1 11 ? 0.81 35.562 -14.727 1 38.97 11 LYS B N 1
ATOM 795 C CA . LYS B 1 11 ? 0.629 34.625 -13.625 1 38.97 11 LYS B CA 1
ATOM 796 C C . LYS B 1 11 ? 0.566 33.188 -14.125 1 38.97 11 LYS B C 1
ATOM 798 O O . LYS B 1 11 ? -0.431 32.781 -14.719 1 38.97 11 LYS B O 1
ATOM 803 N N . GLU B 1 12 ? 1.539 32.781 -14.82 1 38.81 12 GLU B N 1
ATOM 804 C CA . GLU B 1 12 ? 1.758 31.375 -15.172 1 38.81 12 GLU B CA 1
ATOM 805 C C . GLU B 1 12 ? 1.13 30.438 -14.133 1 38.81 12 GLU B C 1
ATOM 807 O O . GLU B 1 12 ? 1.307 30.641 -12.93 1 38.81 12 GLU B O 1
ATOM 812 N N . ASN B 1 13 ? -0.119 30.219 -14.312 1 40.03 13 ASN B N 1
ATOM 813 C CA . ASN B 1 13 ? -0.792 29.047 -13.734 1 40.03 13 ASN B CA 1
ATOM 814 C C . ASN B 1 13 ? 0.209 28 -13.273 1 40.03 13 ASN B C 1
ATOM 816 O O . ASN B 1 13 ? 0.649 27.156 -14.062 1 40.03 13 ASN B O 1
ATOM 820 N N . MET B 1 14 ? 1.406 28.5 -12.836 1 37.31 14 MET B N 1
ATOM 821 C CA . MET B 1 14 ? 2.143 27.375 -12.266 1 37.31 14 MET B CA 1
ATOM 822 C C . MET B 1 14 ? 1.188 26.297 -11.773 1 37.31 14 MET B C 1
ATOM 824 O O . MET B 1 14 ? 0.246 26.578 -11.031 1 37.31 14 MET B O 1
ATOM 828 N N . PRO B 1 15 ? 0.925 25.438 -12.625 1 38.72 15 PRO B N 1
ATOM 829 C CA . PRO B 1 15 ? 0.06 24.422 -12.023 1 38.72 15 PRO B CA 1
ATOM 830 C C . PRO B 1 15 ? 0.285 24.281 -10.523 1 38.72 15 PRO B C 1
ATOM 832 O O . PRO B 1 15 ? 1.386 24.531 -10.031 1 38.72 15 PRO B O 1
ATOM 835 N N . ALA B 1 16 ? -0.412 25 -9.688 1 40.38 16 ALA B N 1
ATOM 836 C CA . ALA B 1 16 ? -0.293 24.469 -8.328 1 40.38 16 ALA B CA 1
ATOM 837 C C . ALA B 1 16 ? 0.446 23.141 -8.312 1 40.38 16 ALA B C 1
ATOM 839 O O . ALA B 1 16 ? 0.478 22.438 -9.32 1 40.38 16 ALA B O 1
ATOM 840 N N . PRO B 1 17 ? 1.647 23.047 -7.801 1 38.25 17 PRO B N 1
ATOM 841 C CA . PRO B 1 17 ? 2.051 21.641 -7.867 1 38.25 17 PRO B CA 1
ATOM 842 C C . PRO B 1 17 ? 0.871 20.703 -8.109 1 38.25 17 PRO B C 1
ATOM 844 O O . PRO B 1 17 ? -0.074 20.672 -7.312 1 38.25 17 PRO B O 1
ATOM 847 N N . THR B 1 18 ? 0.181 20.906 -9.195 1 38.56 18 THR B N 1
ATOM 848 C CA . THR B 1 18 ? -0.822 19.906 -9.539 1 38.56 18 THR B CA 1
ATOM 849 C C . THR B 1 18 ? -0.553 18.609 -8.805 1 38.56 18 THR B C 1
ATOM 851 O O . THR B 1 18 ? 0.492 17.984 -8.992 1 38.56 18 THR B O 1
ATOM 854 N N . PHE B 1 19 ? -0.462 18.719 -7.645 1 38.44 19 PHE B N 1
ATOM 855 C CA . PHE B 1 19 ? -0.632 17.375 -7.102 1 38.44 19 PHE B CA 1
ATOM 856 C C . PHE B 1 19 ? -1.313 16.469 -8.109 1 38.44 19 PHE B C 1
ATOM 858 O O . PHE B 1 19 ? -2.533 16.516 -8.281 1 38.44 19 PHE B O 1
ATOM 865 N N . VAL B 1 20 ? -1.031 16.812 -9.406 1 40.91 20 VAL B N 1
ATOM 866 C CA . VAL B 1 20 ? -1.481 15.805 -10.359 1 40.91 20 VAL B CA 1
ATOM 867 C C . VAL B 1 20 ? -1.867 14.523 -9.617 1 40.91 20 VAL B C 1
ATOM 869 O O . VAL B 1 20 ? -1.086 14 -8.82 1 40.91 20 VAL B O 1
ATOM 872 N N . ALA B 1 21 ? -2.912 14.625 -9.227 1 46.47 21 ALA B N 1
ATOM 873 C CA . ALA B 1 21 ? -3.594 13.438 -8.711 1 46.47 21 ALA B CA 1
ATOM 874 C C . ALA B 1 21 ? -2.939 12.164 -9.227 1 46.47 21 ALA B C 1
ATOM 876 O O . ALA B 1 21 ? -3.344 11.625 -10.258 1 46.47 21 ALA B O 1
ATOM 877 N N . SER B 1 22 ? -1.678 12.312 -9.594 1 52.69 22 SER B N 1
ATOM 878 C CA . SER B 1 22 ? -0.978 11.109 -10.047 1 52.69 22 SER B CA 1
ATOM 879 C C . SER B 1 22 ? -1.301 9.914 -9.156 1 52.69 22 SER B C 1
ATOM 881 O O . SER B 1 22 ? -1.211 10.008 -7.93 1 52.69 22 SER B O 1
ATOM 883 N N . ASP B 1 23 ? -2.465 9.406 -9.531 1 70.31 23 ASP B N 1
ATOM 884 C CA . ASP B 1 23 ? -2.945 8.195 -8.867 1 70.31 23 ASP B CA 1
ATOM 885 C C . ASP B 1 23 ? -1.79 7.254 -8.539 1 70.31 23 ASP B C 1
ATOM 887 O O . ASP B 1 23 ? -1.512 6.316 -9.289 1 70.31 23 ASP B O 1
ATOM 891 N N . LYS B 1 24 ? -0.893 7.891 -7.738 1 79.94 24 LYS B N 1
ATOM 892 C CA . LYS B 1 24 ? 0.272 7.102 -7.352 1 79.94 24 LYS B CA 1
ATOM 893 C C . LYS B 1 24 ? -0.139 5.703 -6.891 1 79.94 24 LYS B C 1
ATOM 895 O O . LYS B 1 24 ? 0.588 4.734 -7.117 1 79.94 24 LYS B O 1
ATOM 900 N N . GLU B 1 25 ? -1.315 5.766 -6.367 1 87.75 25 GLU B N 1
ATOM 901 C CA . GLU B 1 25 ? -1.827 4.449 -5.996 1 87.75 25 GLU B CA 1
ATOM 902 C C . GLU B 1 25 ? -1.99 3.555 -7.223 1 87.75 25 GLU B C 1
ATOM 904 O O . GLU B 1 25 ? -1.694 2.359 -7.172 1 87.75 25 GLU B O 1
ATOM 909 N N . LYS B 1 26 ? -2.389 4.176 -8.281 1 89.94 26 LYS B N 1
ATOM 910 C CA . LYS B 1 26 ? -2.557 3.428 -9.516 1 89.94 26 LYS B CA 1
ATOM 911 C C . LYS B 1 26 ? -1.211 2.967 -10.07 1 89.94 26 LYS B C 1
ATOM 913 O O . LYS B 1 26 ? -1.117 1.904 -10.688 1 89.94 26 LYS B O 1
ATOM 918 N N . GLU B 1 27 ? -0.278 3.771 -9.844 1 92.31 27 GLU B N 1
ATOM 919 C CA . GLU B 1 27 ? 1.069 3.424 -10.281 1 92.31 27 GLU B CA 1
ATOM 920 C C . GLU B 1 27 ? 1.597 2.201 -9.539 1 92.31 27 GLU B C 1
ATOM 922 O O . GLU B 1 27 ? 2.285 1.36 -10.117 1 92.31 27 GLU B O 1
ATOM 927 N N . LEU B 1 28 ? 1.335 2.166 -8.305 1 93.62 28 LEU B N 1
ATOM 928 C CA . LEU B 1 28 ? 1.742 1.02 -7.5 1 93.62 28 LEU B CA 1
ATOM 929 C C . LEU B 1 28 ? 1.089 -0.26 -8.008 1 93.62 28 LEU B C 1
ATOM 931 O O . LEU B 1 28 ? 1.747 -1.298 -8.117 1 93.62 28 LEU B O 1
ATOM 935 N N . ILE B 1 29 ? -0.158 -0.13 -8.32 1 94.25 29 ILE B N 1
ATOM 936 C CA . ILE B 1 29 ? -0.898 -1.271 -8.844 1 94.25 29 ILE B CA 1
ATOM 937 C C . ILE B 1 29 ? -0.3 -1.699 -10.18 1 94.25 29 ILE B C 1
ATOM 939 O O . ILE B 1 29 ? -0.108 -2.893 -10.43 1 94.25 29 ILE B O 1
ATOM 943 N N . ASP B 1 30 ? -0.029 -0.75 -10.969 1 94.31 30 ASP B N 1
ATOM 944 C CA . ASP B 1 30 ? 0.575 -1.028 -12.266 1 94.31 30 ASP B CA 1
ATOM 945 C C . ASP B 1 30 ? 1.914 -1.745 -12.109 1 94.31 30 ASP B C 1
ATOM 947 O O . ASP B 1 30 ? 2.24 -2.641 -12.891 1 94.31 30 ASP B O 1
ATOM 951 N N . GLU B 1 31 ? 2.65 -1.293 -11.195 1 94.38 31 GLU B N 1
ATOM 952 C CA . GLU B 1 31 ? 3.945 -1.915 -10.945 1 94.38 31 GLU B CA 1
ATOM 953 C C . GLU B 1 31 ? 3.787 -3.389 -10.578 1 94.38 31 GLU B C 1
ATOM 955 O O . GLU B 1 31 ? 4.539 -4.238 -11.07 1 94.38 31 GLU B O 1
ATOM 960 N N . VAL B 1 32 ? 2.854 -3.66 -9.797 1 94.88 32 VAL B N 1
ATOM 961 C CA . VAL B 1 32 ? 2.596 -5.031 -9.375 1 94.88 32 VAL B CA 1
ATOM 962 C C . VAL B 1 32 ? 2.15 -5.863 -10.578 1 94.88 32 VAL B C 1
ATOM 964 O O . VAL B 1 32 ? 2.57 -7.012 -10.734 1 94.88 32 VAL B O 1
ATOM 967 N N . VAL B 1 33 ? 1.296 -5.246 -11.305 1 95.06 33 VAL B N 1
ATOM 968 C CA . VAL B 1 33 ? 0.821 -5.914 -12.516 1 95.06 33 VAL B CA 1
ATOM 969 C C . VAL B 1 33 ? 2 -6.223 -13.43 1 95.06 33 VAL B C 1
ATOM 971 O O . VAL B 1 33 ? 2.096 -7.32 -13.984 1 95.06 33 VAL B O 1
ATOM 974 N N . ASN B 1 34 ? 2.844 -5.293 -13.594 1 96.19 34 ASN B N 1
ATOM 975 C CA . ASN B 1 34 ? 4.031 -5.48 -14.422 1 96.19 34 ASN B CA 1
ATOM 976 C C . ASN B 1 34 ? 4.93 -6.586 -13.875 1 96.19 34 ASN B C 1
ATOM 978 O O . ASN B 1 34 ? 5.438 -7.41 -14.641 1 96.19 34 ASN B O 1
ATOM 982 N N . LEU B 1 35 ? 5.121 -6.562 -12.633 1 95.44 35 LEU B N 1
ATOM 983 C CA . LEU B 1 35 ? 5.922 -7.598 -11.984 1 95.44 35 LEU B CA 1
ATOM 984 C C . LEU B 1 35 ? 5.312 -8.977 -12.203 1 95.44 35 LEU B C 1
ATOM 986 O O . LEU B 1 35 ? 6.031 -9.945 -12.469 1 95.44 35 LEU B O 1
ATOM 990 N N . ARG B 1 36 ? 3.998 -9.008 -11.977 1 95.88 36 ARG B N 1
ATOM 991 C CA . ARG B 1 36 ? 3.289 -10.258 -12.219 1 95.88 36 ARG B CA 1
ATOM 992 C C . ARG B 1 36 ? 3.529 -10.758 -13.641 1 95.88 36 ARG B C 1
ATOM 994 O O . ARG B 1 36 ? 3.838 -11.938 -13.844 1 95.88 36 ARG B O 1
ATOM 1001 N N . LYS B 1 37 ? 3.396 -9.867 -14.641 1 96.19 37 LYS B N 1
ATOM 1002 C CA . LYS B 1 37 ? 3.586 -10.203 -16.047 1 96.19 37 LYS B CA 1
ATOM 1003 C C . LYS B 1 37 ? 5.031 -10.594 -16.328 1 96.19 37 LYS B C 1
ATOM 1005 O O . LYS B 1 37 ? 5.293 -11.531 -17.094 1 96.19 37 LYS B O 1
ATOM 1010 N N . GLU B 1 38 ? 5.945 -9.883 -15.734 1 95.25 38 GLU B N 1
ATOM 1011 C CA . GLU B 1 38 ? 7.371 -10.141 -15.906 1 95.25 38 GLU B CA 1
ATOM 1012 C C . GLU B 1 38 ? 7.754 -11.523 -15.398 1 95.25 38 GLU B C 1
ATOM 1014 O O . GLU B 1 38 ? 8.664 -12.164 -15.93 1 95.25 38 GLU B O 1
ATOM 1019 N N . GLN B 1 39 ? 7.105 -11.992 -14.414 1 94.75 39 GLN B N 1
ATOM 1020 C CA . GLN B 1 39 ? 7.371 -13.297 -13.828 1 94.75 39 GLN B CA 1
ATOM 1021 C C . GLN B 1 39 ? 6.523 -14.383 -14.5 1 94.75 39 GLN B C 1
ATOM 1023 O O . GLN B 1 39 ? 6.527 -15.531 -14.062 1 94.75 39 GLN B O 1
ATOM 1028 N N . ASN B 1 40 ? 5.68 -14.016 -15.43 1 95.75 40 ASN B N 1
ATOM 1029 C CA . ASN B 1 40 ? 4.812 -14.922 -16.172 1 95.75 40 ASN B CA 1
ATOM 1030 C C . ASN B 1 40 ? 3.756 -15.555 -15.273 1 95.75 40 ASN B C 1
ATOM 1032 O O . ASN B 1 40 ? 3.457 -16.75 -15.398 1 95.75 40 ASN B O 1
ATOM 1036 N N . ILE B 1 41 ? 3.326 -14.766 -14.383 1 95.25 41 ILE B N 1
ATOM 1037 C CA . ILE B 1 41 ? 2.291 -15.211 -13.453 1 95.25 41 ILE B CA 1
ATOM 1038 C C . ILE B 1 41 ? 0.921 -14.758 -13.953 1 95.25 41 ILE B C 1
ATOM 1040 O O . ILE B 1 41 ? 0.735 -13.586 -14.305 1 95.25 41 ILE B O 1
ATOM 1044 N N . SER B 1 42 ? 0.02 -15.711 -13.984 1 96.56 42 SER B N 1
ATOM 1045 C CA . SER B 1 42 ? -1.34 -15.367 -14.391 1 96.56 42 SER B CA 1
ATOM 1046 C C . SER B 1 42 ? -2.135 -14.797 -13.219 1 96.56 42 SER B C 1
ATOM 1048 O O . SER B 1 42 ? -1.715 -14.906 -12.062 1 96.56 42 SER B O 1
ATOM 1050 N N . GLN B 1 43 ? -3.174 -14.125 -13.539 1 96.31 43 GLN B N 1
ATOM 1051 C CA . GLN B 1 43 ? -4.055 -13.625 -12.492 1 96.31 43 GLN B CA 1
ATOM 1052 C C . GLN B 1 43 ? -4.582 -14.766 -11.625 1 96.31 43 GLN B C 1
ATOM 1054 O O . GLN B 1 43 ? -4.707 -14.625 -10.406 1 96.31 43 GLN B O 1
ATOM 1059 N N . ASN B 1 44 ? -4.855 -15.859 -12.273 1 96.25 44 ASN B N 1
ATOM 1060 C CA . ASN B 1 44 ? -5.328 -17.031 -11.562 1 96.25 44 ASN B CA 1
ATOM 1061 C C . ASN B 1 44 ? -4.277 -17.562 -10.594 1 96.25 44 ASN B C 1
ATOM 1063 O O . ASN B 1 44 ? -4.59 -17.875 -9.438 1 96.25 44 ASN B O 1
ATOM 1067 N N . HIS B 1 45 ? -3.113 -17.609 -11.125 1 96.56 45 HIS B N 1
ATOM 1068 C CA . HIS B 1 45 ? -2.01 -18.078 -10.297 1 96.56 45 HIS B CA 1
ATOM 1069 C C . HIS B 1 45 ? -1.761 -17.141 -9.125 1 96.56 45 HIS B C 1
ATOM 1071 O O . HIS B 1 45 ? -1.557 -17.578 -7.996 1 96.56 45 HIS B O 1
ATOM 1077 N N . LEU B 1 46 ? -1.734 -15.93 -9.406 1 95.81 46 LEU B N 1
ATOM 1078 C CA . LEU B 1 46 ? -1.566 -14.938 -8.352 1 95.81 46 LEU B CA 1
ATOM 1079 C C . LEU B 1 46 ? -2.67 -15.062 -7.309 1 95.81 46 LEU B C 1
ATOM 1081 O O . LEU B 1 46 ? -2.406 -14.961 -6.105 1 95.81 46 LEU B O 1
ATOM 1085 N N . ALA B 1 47 ? -3.871 -15.219 -7.715 1 95.81 47 ALA B N 1
ATOM 1086 C CA . ALA B 1 47 ? -5.012 -15.391 -6.82 1 95.81 47 ALA B CA 1
ATOM 1087 C C . ALA B 1 47 ? -4.805 -16.562 -5.875 1 95.81 47 ALA B C 1
ATOM 1089 O O . ALA B 1 47 ? -5.07 -16.469 -4.672 1 95.81 47 ALA B O 1
ATOM 1090 N N . LYS B 1 48 ? -4.309 -17.578 -6.418 1 94.88 48 LYS B N 1
ATOM 1091 C CA . LYS B 1 48 ? -4.031 -18.781 -5.625 1 94.88 48 LYS B CA 1
ATOM 1092 C C . LYS B 1 48 ? -2.943 -18.516 -4.59 1 94.88 48 LYS B C 1
ATOM 1094 O O . LYS B 1 48 ? -3.059 -18.922 -3.436 1 94.88 48 LYS B O 1
ATOM 1099 N N . LEU B 1 49 ? -1.992 -17.781 -5.059 1 92.12 49 LEU B N 1
ATOM 1100 C CA . LEU B 1 49 ? -0.869 -17.469 -4.184 1 92.12 49 LEU B CA 1
ATOM 1101 C C . LEU B 1 49 ? -1.311 -16.562 -3.033 1 92.12 49 LEU B C 1
ATOM 1103 O O . LEU B 1 49 ? -0.767 -16.656 -1.93 1 92.12 49 LEU B O 1
ATOM 1107 N N . THR B 1 50 ? -2.207 -15.711 -3.299 1 92.56 50 THR B 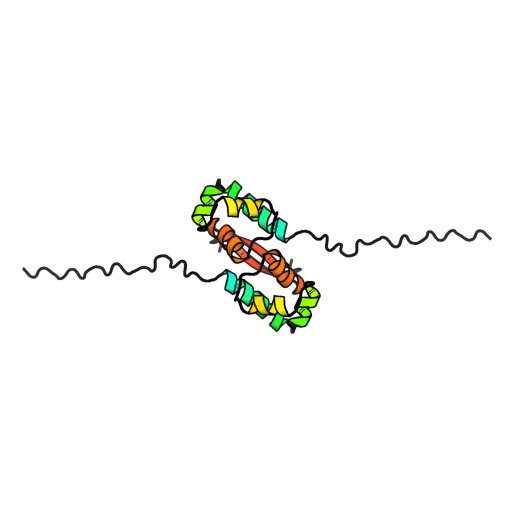N 1
ATOM 1108 C CA . THR B 1 50 ? -2.658 -14.734 -2.311 1 92.56 50 THR B CA 1
ATOM 1109 C C . THR B 1 50 ? -3.877 -15.258 -1.554 1 92.56 50 THR B C 1
ATOM 1111 O O . THR B 1 50 ? -4.367 -14.602 -0.632 1 92.56 50 THR B O 1
ATOM 1114 N N . GLY B 1 51 ? -4.355 -16.375 -1.883 1 93.31 51 GLY B N 1
ATOM 1115 C CA . GLY B 1 51 ? -5.555 -16.906 -1.26 1 93.31 51 GLY B CA 1
ATOM 1116 C C . GLY B 1 51 ? -6.812 -16.156 -1.628 1 93.31 51 GLY B C 1
ATOM 1117 O O . GLY B 1 51 ? -7.707 -15.984 -0.796 1 93.31 51 GLY B O 1
ATOM 1118 N N . ASN B 1 52 ? -6.801 -15.57 -2.775 1 93.44 52 ASN B N 1
ATOM 1119 C CA . ASN B 1 52 ? -7.938 -14.82 -3.299 1 93.44 52 ASN B CA 1
ATOM 1120 C C . ASN B 1 52 ? -8.492 -15.461 -4.566 1 93.44 52 ASN B C 1
ATOM 1122 O O . ASN B 1 52 ? -8.016 -16.516 -5 1 93.44 52 ASN B O 1
ATOM 1126 N N . LYS B 1 53 ? -9.539 -14.828 -5.035 1 95.19 53 LYS B N 1
ATOM 1127 C CA . LYS B 1 53 ? -10.117 -15.281 -6.297 1 95.19 53 LYS B CA 1
ATOM 1128 C C . LYS B 1 53 ? -9.57 -14.469 -7.469 1 95.19 53 LYS B C 1
ATOM 1130 O O . LYS B 1 53 ? -9.227 -13.297 -7.312 1 95.19 53 LYS B O 1
ATOM 1135 N N . GLN B 1 54 ? -9.508 -15.125 -8.594 1 95.38 54 GLN B N 1
ATOM 1136 C CA . GLN B 1 54 ? -9.047 -14.461 -9.805 1 95.38 54 GLN B CA 1
ATOM 1137 C C . GLN B 1 54 ? -9.828 -13.18 -10.062 1 95.38 54 GLN B C 1
ATOM 1139 O O . GLN B 1 54 ? -9.266 -12.18 -10.508 1 95.38 54 GLN B O 1
ATOM 1144 N N . GLN B 1 55 ? -11.039 -13.266 -9.711 1 94.56 55 GLN B N 1
ATOM 1145 C CA . GLN B 1 55 ? -11.906 -12.109 -9.914 1 94.56 55 GLN B CA 1
ATOM 1146 C C . GLN B 1 55 ? -11.445 -10.914 -9.086 1 94.56 55 GLN B C 1
ATOM 1148 O O . GLN B 1 55 ? -11.5 -9.773 -9.539 1 94.56 55 GLN B O 1
ATOM 1153 N N . ALA B 1 56 ? -11.07 -11.203 -7.922 1 93.5 56 ALA B N 1
ATOM 1154 C CA . ALA B 1 56 ? -10.594 -10.148 -7.031 1 93.5 56 ALA B CA 1
ATOM 1155 C C . ALA B 1 56 ? -9.32 -9.5 -7.582 1 93.5 56 ALA B C 1
ATOM 1157 O O . ALA B 1 56 ? -9.195 -8.273 -7.59 1 93.5 56 ALA B O 1
ATOM 1158 N N . ILE B 1 57 ? -8.445 -10.352 -8.047 1 94.88 57 ILE B N 1
ATOM 1159 C CA . ILE B 1 57 ? -7.184 -9.883 -8.617 1 94.88 57 ILE B CA 1
ATOM 1160 C C . ILE B 1 57 ? -7.461 -9.055 -9.867 1 94.88 57 ILE B C 1
ATOM 1162 O O . ILE B 1 57 ? -6.891 -7.977 -10.047 1 94.88 57 ILE B O 1
ATOM 1166 N N . SER B 1 58 ? -8.328 -9.531 -10.633 1 94.81 58 SER B N 1
ATOM 1167 C CA . SER B 1 58 ? -8.688 -8.844 -11.867 1 94.81 58 SER B CA 1
ATOM 1168 C C . SER B 1 58 ? -9.258 -7.461 -11.586 1 94.81 58 SER B C 1
ATOM 1170 O O . SER B 1 58 ? -8.906 -6.484 -12.258 1 94.81 58 SER B O 1
ATOM 1172 N N . ARG B 1 59 ? -10.078 -7.395 -10.641 1 92.94 59 ARG B N 1
ATOM 1173 C CA . ARG B 1 59 ? -10.688 -6.125 -10.258 1 92.94 59 ARG B CA 1
ATOM 1174 C C . ARG B 1 59 ? -9.633 -5.129 -9.789 1 92.94 59 ARG B C 1
ATOM 1176 O O . ARG B 1 59 ? -9.711 -3.939 -10.117 1 92.94 59 ARG B O 1
ATOM 1183 N N . ILE B 1 60 ? -8.75 -5.586 -9.133 1 92.5 60 ILE B N 1
ATOM 1184 C CA . ILE B 1 60 ? -7.676 -4.758 -8.609 1 92.5 60 ILE B CA 1
ATOM 1185 C C . ILE B 1 60 ? -6.812 -4.242 -9.758 1 92.5 60 ILE B C 1
ATOM 1187 O O . ILE B 1 60 ? -6.48 -3.055 -9.805 1 92.5 60 ILE B O 1
ATOM 1191 N N . GLU B 1 61 ? -6.508 -5.113 -10.617 1 92.62 61 GLU B N 1
ATOM 1192 C CA . GLU B 1 61 ? -5.605 -4.777 -11.719 1 92.62 61 GLU B CA 1
ATOM 1193 C C . GLU B 1 61 ? -6.277 -3.83 -12.711 1 92.62 61 GLU B C 1
ATOM 1195 O O . GLU B 1 61 ? -5.598 -3.17 -13.5 1 92.62 61 GLU B O 1
ATOM 1200 N N . LYS B 1 62 ? -7.578 -3.764 -12.602 1 90.44 62 LYS B N 1
ATOM 1201 C CA . LYS B 1 62 ? -8.328 -2.836 -13.445 1 90.44 62 LYS B CA 1
ATOM 1202 C C . LYS B 1 62 ? -8.414 -1.455 -12.797 1 90.44 62 LYS B C 1
ATOM 1204 O O . LYS B 1 62 ? -8.883 -0.501 -13.422 1 90.44 62 LYS B O 1
ATOM 1209 N N . LYS B 1 63 ? -7.875 -1.293 -11.75 1 85.25 63 LYS B N 1
ATOM 1210 C CA . LYS B 1 63 ? -7.816 -0.025 -11.031 1 85.25 63 LYS B CA 1
ATOM 1211 C C . LYS B 1 63 ? -9.211 0.586 -10.883 1 85.25 63 LYS B C 1
ATOM 1213 O O . LYS B 1 63 ? -9.359 1.808 -10.93 1 85.25 63 LYS B O 1
ATOM 1218 N N . GLU B 1 64 ? -10.188 -0.315 -10.859 1 80.81 64 GLU B N 1
ATOM 1219 C CA . GLU B 1 64 ? -11.562 0.143 -10.68 1 80.81 64 GLU B CA 1
ATOM 1220 C C . GLU B 1 64 ? -11.797 0.626 -9.25 1 80.81 64 GLU B C 1
ATOM 1222 O O . GLU B 1 64 ? -12.445 1.652 -9.031 1 80.81 64 GLU B O 1
ATOM 1227 N N . ASN B 1 65 ? -11.391 -0.112 -8.359 1 84.62 65 ASN B N 1
ATOM 1228 C CA . ASN B 1 65 ? -11.469 0.226 -6.941 1 84.62 65 ASN B CA 1
ATOM 1229 C C . ASN B 1 65 ? -10.125 0.048 -6.25 1 84.62 65 ASN B C 1
ATOM 1231 O O . ASN B 1 65 ? -9.328 -0.817 -6.629 1 84.62 65 ASN B O 1
ATOM 1235 N N . SER B 1 66 ? -9.844 0.922 -5.398 1 90.06 66 SER B N 1
ATOM 1236 C CA . SER B 1 66 ? -8.609 0.769 -4.637 1 90.06 66 SER B CA 1
ATOM 1237 C C . SER B 1 66 ? -8.68 -0.438 -3.705 1 90.06 66 SER B C 1
ATOM 1239 O O . SER B 1 66 ? -9.586 -0.538 -2.877 1 90.06 66 SER B O 1
ATOM 1241 N N . PRO B 1 67 ? -7.812 -1.342 -3.971 1 93.38 67 PRO B N 1
ATOM 1242 C CA . PRO B 1 67 ? -7.805 -2.518 -3.1 1 93.38 67 PRO B CA 1
ATOM 1243 C C . PRO B 1 67 ? -7.426 -2.184 -1.658 1 93.38 67 PRO B C 1
ATOM 1245 O O . PRO B 1 67 ? -6.926 -1.088 -1.387 1 93.38 67 PRO B O 1
ATOM 1248 N N . SER B 1 68 ? -7.793 -3.156 -0.784 1 93.12 68 SER B N 1
ATOM 1249 C CA . SER B 1 68 ? -7.32 -3.008 0.588 1 93.12 68 SER B CA 1
ATOM 1250 C C . SER B 1 68 ? -5.805 -3.156 0.668 1 93.12 68 SER B C 1
ATOM 1252 O O . SER B 1 68 ? -5.195 -3.822 -0.172 1 93.12 68 SER B O 1
ATOM 1254 N N . LEU B 1 69 ? -5.246 -2.541 1.601 1 94.12 69 LEU B N 1
ATOM 1255 C CA . LEU B 1 69 ? -3.809 -2.668 1.822 1 94.12 69 LEU B CA 1
ATOM 1256 C C . LEU B 1 69 ? -3.42 -4.125 2.041 1 94.12 69 LEU B C 1
ATOM 1258 O O . LEU B 1 69 ? -2.377 -4.574 1.558 1 94.12 69 LEU B O 1
ATOM 1262 N N . LYS B 1 70 ? -4.246 -4.844 2.666 1 92.81 70 LYS B N 1
ATOM 1263 C CA . LYS B 1 70 ? -4.008 -6.262 2.934 1 92.81 70 LYS B CA 1
ATOM 1264 C C . LYS B 1 70 ? -3.93 -7.059 1.636 1 92.81 70 LYS B C 1
ATOM 1266 O O . LYS B 1 70 ? -2.988 -7.828 1.428 1 92.81 70 LYS B O 1
ATOM 1271 N N . LEU B 1 71 ? -4.848 -6.84 0.864 1 92.31 71 LEU B N 1
ATOM 1272 C CA . LEU B 1 71 ? -4.902 -7.551 -0.41 1 92.31 71 LEU B CA 1
ATOM 1273 C C . LEU B 1 71 ? -3.732 -7.152 -1.304 1 92.31 71 LEU B C 1
ATOM 1275 O O . LEU B 1 71 ? -3.08 -8.016 -1.897 1 92.31 71 LEU B O 1
ATOM 1279 N N . PHE B 1 72 ? -3.545 -5.91 -1.359 1 93.5 72 PHE B N 1
ATOM 1280 C CA . PHE B 1 72 ? -2.447 -5.402 -2.174 1 93.5 72 PHE B CA 1
ATOM 1281 C C . PHE B 1 72 ? -1.113 -5.965 -1.696 1 93.5 72 PHE B C 1
ATOM 1283 O O . PHE B 1 72 ? -0.307 -6.434 -2.502 1 93.5 72 PHE B O 1
ATOM 1290 N N . TYR B 1 73 ? -0.906 -5.879 -0.447 1 93.75 73 TYR B N 1
ATOM 1291 C CA . TYR B 1 73 ? 0.333 -6.402 0.116 1 93.75 73 TYR B CA 1
ATOM 1292 C C . TYR B 1 73 ? 0.491 -7.887 -0.205 1 93.75 73 TYR B C 1
ATOM 1294 O O . TYR B 1 73 ? 1.592 -8.344 -0.517 1 93.75 73 TYR B O 1
ATOM 1302 N N . SER B 1 74 ? -0.554 -8.586 -0.068 1 93.44 74 SER B N 1
ATOM 1303 C CA . SER B 1 74 ? -0.517 -10.016 -0.371 1 93.44 74 SER B CA 1
ATOM 1304 C C . SER B 1 74 ? -0.078 -10.266 -1.81 1 93.44 74 SER B C 1
ATOM 1306 O O . SER B 1 74 ? 0.689 -11.188 -2.08 1 93.44 74 SER B O 1
ATOM 1308 N N . MET B 1 75 ? -0.567 -9.477 -2.686 1 94.56 75 MET B N 1
ATOM 1309 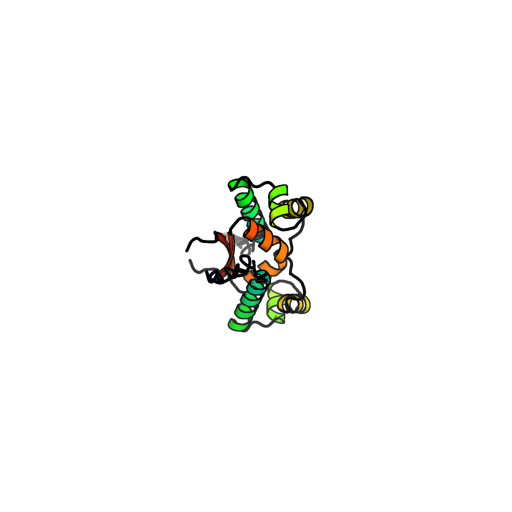C CA . MET B 1 75 ? -0.195 -9.586 -4.094 1 94.56 75 MET B CA 1
ATOM 1310 C C . MET B 1 75 ? 1.296 -9.328 -4.285 1 94.56 75 MET B C 1
ATOM 1312 O O . MET B 1 75 ? 1.978 -10.086 -4.973 1 94.56 75 MET B O 1
ATOM 1316 N N . VAL B 1 76 ? 1.747 -8.297 -3.68 1 95.19 76 VAL B N 1
ATOM 1317 C CA . VAL B 1 76 ? 3.148 -7.906 -3.785 1 95.19 76 VAL B CA 1
ATOM 1318 C C . VAL B 1 76 ? 4.035 -9.008 -3.213 1 95.19 76 VAL B C 1
ATOM 1320 O O . VAL B 1 76 ? 5.027 -9.406 -3.834 1 95.19 76 VAL B O 1
ATOM 1323 N N . ASN B 1 77 ? 3.619 -9.461 -2.1 1 93.75 77 ASN B N 1
ATOM 1324 C CA . ASN B 1 77 ? 4.371 -10.508 -1.421 1 93.75 77 ASN B CA 1
ATOM 1325 C C . ASN B 1 77 ? 4.398 -11.797 -2.238 1 93.75 77 ASN B C 1
ATOM 1327 O O . ASN B 1 77 ? 5.426 -12.477 -2.303 1 93.75 77 ASN B O 1
ATOM 1331 N N . ALA B 1 78 ? 3.281 -12.109 -2.756 1 93.62 78 ALA B N 1
ATOM 1332 C CA . ALA B 1 78 ? 3.156 -13.32 -3.562 1 93.62 78 ALA B CA 1
ATOM 1333 C C . ALA B 1 78 ? 4.121 -13.297 -4.746 1 93.62 78 ALA B C 1
ATOM 1335 O O . ALA B 1 78 ? 4.555 -14.344 -5.223 1 93.62 78 ALA B O 1
ATOM 1336 N N . LEU B 1 79 ? 4.453 -12.141 -5.184 1 95.06 79 LEU B N 1
ATOM 1337 C CA . LEU B 1 79 ? 5.34 -11.977 -6.332 1 95.06 79 LEU B CA 1
ATOM 1338 C C . LEU B 1 79 ? 6.797 -11.93 -5.887 1 95.06 79 LEU B C 1
ATOM 1340 O O . LEU B 1 79 ? 7.699 -11.789 -6.719 1 95.06 79 LEU B O 1
ATOM 1344 N N . GLY B 1 80 ? 7.062 -11.953 -4.598 1 94.12 80 GLY B N 1
ATOM 1345 C CA . GLY B 1 80 ? 8.414 -11.953 -4.066 1 94.12 80 GLY B CA 1
ATOM 1346 C C . GLY B 1 80 ? 8.953 -10.555 -3.791 1 94.12 80 GLY B C 1
ATOM 1347 O O . GLY B 1 80 ? 10.164 -10.336 -3.793 1 94.12 80 GLY B O 1
ATOM 1348 N N . TYR B 1 81 ? 8.086 -9.68 -3.637 1 95.06 81 TYR B N 1
ATOM 1349 C CA . TYR B 1 81 ? 8.461 -8.297 -3.359 1 95.06 81 TYR B CA 1
ATOM 1350 C C . TYR B 1 81 ? 7.902 -7.84 -2.016 1 95.06 81 TYR B C 1
ATOM 1352 O O . TYR B 1 81 ? 7.121 -8.555 -1.386 1 95.06 81 TYR B O 1
ATOM 1360 N N . ASP B 1 82 ? 8.406 -6.668 -1.621 1 94.44 82 ASP B N 1
ATOM 1361 C CA . ASP B 1 82 ? 7.992 -6.07 -0.357 1 94.44 82 ASP B CA 1
ATOM 1362 C C . ASP B 1 82 ? 7.68 -4.586 -0.529 1 94.44 82 ASP B C 1
ATOM 1364 O O . ASP B 1 82 ? 8.078 -3.971 -1.52 1 94.44 82 ASP B O 1
ATOM 1368 N N . ILE B 1 83 ? 6.852 -4.09 0.352 1 94.62 83 ILE B N 1
ATOM 1369 C CA . ILE B 1 83 ? 6.484 -2.68 0.338 1 94.62 83 ILE B CA 1
ATOM 1370 C C . ILE B 1 83 ? 7.285 -1.928 1.4 1 94.62 83 ILE B C 1
ATOM 1372 O O . ILE B 1 83 ? 7.352 -2.355 2.555 1 94.62 83 ILE B O 1
ATOM 1376 N N . LYS B 1 84 ? 7.84 -0.802 0.975 1 94.25 84 LYS B N 1
ATOM 1377 C CA . LYS B 1 84 ? 8.617 0.022 1.898 1 94.25 84 LYS B CA 1
ATOM 1378 C C . LYS B 1 84 ? 8.195 1.487 1.812 1 94.25 84 LYS B C 1
ATOM 1380 O O . LYS B 1 84 ? 7.809 1.966 0.744 1 94.25 84 LYS B O 1
ATOM 1385 N N . ILE B 1 85 ? 8.266 2.062 2.975 1 94.94 85 ILE B N 1
ATOM 1386 C CA . ILE B 1 85 ? 7.98 3.492 3.045 1 94.94 85 ILE B CA 1
ATOM 1387 C C . ILE B 1 85 ? 9.289 4.281 3.035 1 94.94 85 ILE B C 1
ATOM 1389 O O . ILE B 1 85 ? 10.172 4.047 3.865 1 94.94 85 ILE B O 1
ATOM 1393 N N . VAL B 1 86 ? 9.352 5.219 2.027 1 93.81 86 VAL B N 1
ATOM 1394 C CA . VAL B 1 86 ? 10.586 5.98 1.874 1 93.81 86 VAL B CA 1
ATOM 1395 C C . VAL B 1 86 ? 10.281 7.473 1.918 1 93.81 86 VAL B C 1
ATOM 1397 O O . VAL B 1 86 ? 9.227 7.91 1.462 1 93.81 86 VAL B O 1
ATOM 1400 N N . LYS B 1 87 ? 11.18 8.234 2.566 1 92.31 87 LYS B N 1
ATOM 1401 C CA . LYS B 1 87 ? 10.992 9.68 2.654 1 92.31 87 LYS B CA 1
ATOM 1402 C C . LYS B 1 87 ? 11.055 10.328 1.272 1 92.31 87 LYS B C 1
ATOM 1404 O O . LYS B 1 87 ? 11.914 9.984 0.457 1 92.31 87 LYS B O 1
ATOM 1409 N N . GLN B 1 88 ? 10.07 11.188 1.112 1 86.31 88 GLN B N 1
ATOM 1410 C CA . GLN B 1 88 ? 10.07 11.93 -0.145 1 86.31 88 GLN B CA 1
ATOM 1411 C C . GLN B 1 88 ? 11.195 12.961 -0.177 1 86.31 88 GLN B C 1
ATOM 1413 O O . GLN B 1 88 ? 11.469 13.625 0.826 1 86.31 88 GLN B O 1
ATOM 1418 N N . GLY B 1 89 ? 11.852 13.047 -1.217 1 75.62 89 GLY B N 1
ATOM 1419 C CA . GLY B 1 89 ? 12.891 14.055 -1.327 1 75.62 89 GLY B CA 1
ATOM 1420 C C . GLY B 1 89 ? 14.289 13.477 -1.225 1 75.62 89 GLY B C 1
ATOM 1421 O O . GLY B 1 89 ? 15.273 14.164 -1.495 1 75.62 89 GLY B O 1
ATOM 1422 N N . THR B 1 90 ? 14.445 12.43 -0.283 1 54.84 90 THR B N 1
ATOM 1423 C CA . THR B 1 90 ? 15.852 12.055 -0.173 1 54.84 90 THR B CA 1
ATOM 1424 C C . THR B 1 90 ? 16.344 11.406 -1.461 1 54.84 90 THR B C 1
ATOM 1426 O O . THR B 1 90 ? 15.867 10.336 -1.84 1 54.84 90 THR B O 1
ATOM 1429 N N . LEU B 1 91 ? 16.516 12.094 -2.443 1 42.09 91 LEU B N 1
ATOM 1430 C CA . LEU B 1 91 ? 17.562 11.695 -3.396 1 42.09 91 LEU B CA 1
ATOM 1431 C C . LEU B 1 91 ? 18.859 11.383 -2.678 1 42.09 91 LEU B C 1
ATOM 1433 O O . LEU B 1 91 ? 19.203 12.023 -1.681 1 42.09 91 LEU B O 1
#

Nearest PDB structures (foldseek):
  8ezt-assembly1_D-2  TM=8.793E-01  e=6.235E-03  Legionella pneumophila
  6af4-assembly2_F  TM=7.679E-01  e=1.775E-03  Streptococcus pneumoniae TIGR4
  3f51-assembly1_A  TM=8.972E-01  e=1.845E-02  Corynebacterium glutamicum
  4ia8-assembly1_B  TM=9.144E-01  e=2.599E-02  Enterobacter sp. RFL1396
  2wiu-assembly1_B  TM=8.751E-01  e=2.190E-02  Escherichia coli

Solvent-accessible surface area (backbone atoms only — not comparable to full-atom values): 10604 Å² total; per-residue (Å²): 132,78,74,70,74,67,72,73,75,69,76,65,71,57,62,57,83,59,65,57,74,61,54,54,57,54,49,54,48,48,50,47,50,47,51,35,54,74,70,71,46,47,56,57,54,48,10,60,64,49,73,48,46,40,65,58,46,51,44,40,74,62,64,76,49,68,43,35,37,53,58,49,48,37,51,39,43,61,72,44,27,39,80,43,80,40,64,56,82,72,121,133,75,75,69,77,68,72,72,74,68,75,63,72,56,60,57,82,59,67,57,75,62,53,55,56,52,50,53,48,48,49,48,50,49,50,34,55,73,70,69,47,48,56,57,54,48,11,58,64,50,74,49,48,39,65,58,45,50,44,38,74,62,64,75,49,69,43,35,36,51,58,49,47,36,50,38,43,61,72,45,27,39,80,43,81,41,66,55,80,72,121

Secondary structure (DSSP, 8-state):
-----------------------HHHHHHHHHHHHHHHTT--HHHHHHHHT--HHHHHHHHTTSSPPBHHHHHHHHHHTTEEEEEEETT--/-----------------------HHHHHHHHHHHHHHHTT--HHHHHHHHT--HHHHHHHHTTSSPPBHHHHHHHHHHTTEEEEEEETT--

pLDDT: mean 79.03, std 23.23, range [31.31, 96.62]

Foldseek 3Di:
DPPPPPPPPPPPCPVPVCCVVPVVLLVLLVVLVVLCVVVVHDLCRLCVQLVHHSVVSVCCSVVVDRDDPSSSQSSQVSSPHGDDDDDPPPD/DPPPPPPPPPPPCPVPVCCVVPVVLLVLLVVLVVLCVVVVHDLCRLCVQLVHHSVVSVCCSVVVDRDDPSSSQSSQVSSPHGDDDDDPPPD

Organism: NCBI:txid29354

Sequence (182 aa):
MEKGNIPMAQKENMPAPTFVASDKEKELIDEVVNLRKEQNISQNHLAKLTGNKQQAISRIEKKENSPSLKLFYSMVNALGYDIKIVKQGTLMEKGNIPMAQKENMPAPTFVASDKEKELIDEVVNLRKEQNISQNHLAKLTGNKQQAISRIEKKENSPSLKLFYSMVNALGYDIKIVKQGTL

Radius of gyration: 23.65 Å; Cα contacts (8 Å, |Δi|>4): 178; chains: 2; bounding box: 32×115×49 Å